Protein AF-A0A7W1DJT9-F1 (afdb_monomer_lite)

Sequence (44 aa):
MGIRGVMLDLDGTLYVGREPVAGARETIETLEASGLVVRYVTNT

pLDDT: mean 96.43, std 4.53, range [70.56, 98.5]

Foldseek 3Di:
DDQQADEFEPDPTQADPPGGDPCSVVVVVVCVVVNHHYHYDYPD

Radius of gyration: 11.22 Å; chains: 1; bounding box: 32×13×27 Å

Secondary structure (DSSP, 8-state):
----EEEE-SBTTTEETTEEPTTHHHHHHHHHHTTPEEEE----

Structure (mmCIF, N/CA/C/O backbone):
data_AF-A0A7W1DJT9-F1
#
_entry.id   AF-A0A7W1DJT9-F1
#
loop_
_atom_site.group_PDB
_atom_site.id
_atom_site.type_symbol
_atom_site.label_atom_id
_atom_site.label_alt_id
_atom_site.label_comp_id
_atom_site.label_asym_id
_atom_sit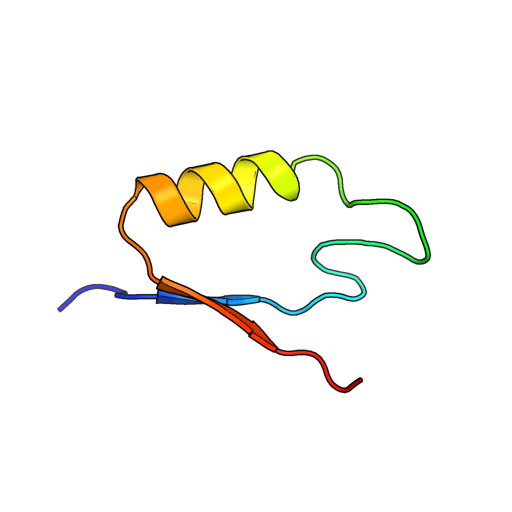e.label_entity_id
_atom_site.label_seq_id
_atom_site.pdbx_PDB_ins_code
_atom_site.Cartn_x
_atom_site.Cartn_y
_atom_site.Cartn_z
_atom_site.occupancy
_atom_site.B_iso_or_equiv
_atom_site.auth_seq_id
_atom_site.auth_comp_id
_atom_site.auth_asym_id
_atom_site.auth_atom_id
_atom_site.pdbx_PDB_model_num
ATOM 1 N N . MET A 1 1 ? -21.729 7.775 8.617 1.00 70.56 1 MET A N 1
ATOM 2 C CA . MET A 1 1 ? -21.228 6.670 7.769 1.00 70.56 1 MET A CA 1
ATOM 3 C C . MET A 1 1 ? -19.783 6.980 7.425 1.00 70.56 1 MET A C 1
ATOM 5 O O . MET A 1 1 ? -19.534 8.089 6.978 1.00 70.56 1 MET A O 1
ATOM 9 N N . GLY A 1 2 ? -18.853 6.068 7.713 1.00 90.31 2 GLY A N 1
ATOM 10 C CA . GLY A 1 2 ? -17.427 6.230 7.402 1.00 90.31 2 GLY A CA 1
ATOM 11 C C . GLY A 1 2 ? -16.998 5.373 6.212 1.00 90.31 2 GLY A C 1
ATOM 12 O O . GLY A 1 2 ? -17.761 4.518 5.752 1.00 90.31 2 GLY A O 1
ATOM 13 N N . ILE A 1 3 ? -15.774 5.596 5.738 1.00 95.50 3 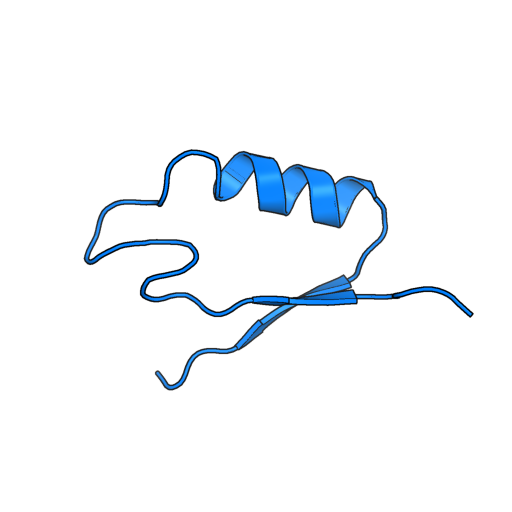ILE A N 1
ATOM 14 C CA . ILE A 1 3 ? -15.125 4.728 4.750 1.0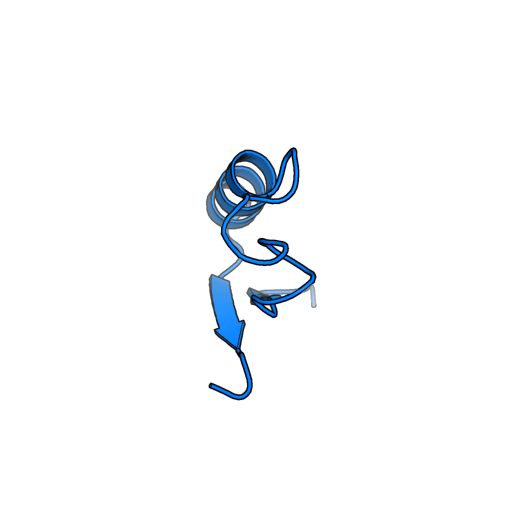0 95.50 3 ILE A CA 1
ATOM 15 C C . ILE A 1 3 ? -14.970 3.333 5.371 1.00 95.50 3 ILE A C 1
ATOM 17 O O . ILE A 1 3 ? -14.559 3.214 6.522 1.00 95.50 3 ILE A O 1
ATOM 21 N N . ARG A 1 4 ? -15.344 2.282 4.629 1.00 96.50 4 ARG A N 1
ATOM 22 C CA . ARG A 1 4 ? -15.260 0.879 5.092 1.00 96.50 4 ARG A CA 1
ATOM 23 C C . ARG A 1 4 ? -14.214 0.042 4.357 1.00 96.50 4 ARG A C 1
ATOM 25 O O . ARG A 1 4 ? -13.993 -1.113 4.705 1.00 96.50 4 ARG A O 1
ATOM 32 N N . GLY A 1 5 ? -13.596 0.606 3.331 1.00 97.50 5 GLY A N 1
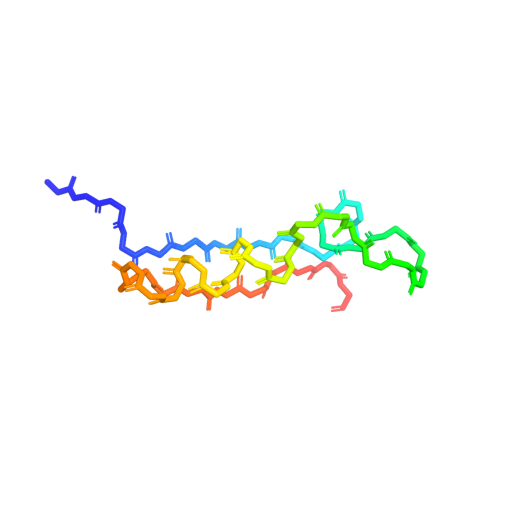ATOM 33 C CA . GLY A 1 5 ? -12.560 -0.056 2.560 1.00 97.50 5 GLY A CA 1
ATOM 34 C C . GLY A 1 5 ? -11.954 0.872 1.523 1.00 97.50 5 GLY A C 1
ATOM 35 O O . GLY A 1 5 ? -12.499 1.942 1.244 1.00 97.50 5 GLY A O 1
ATOM 36 N N . VAL A 1 6 ? -10.833 0.438 0.965 1.00 97.81 6 VAL A N 1
ATOM 37 C CA . VAL A 1 6 ? -10.076 1.144 -0.066 1.00 97.81 6 VAL A CA 1
ATOM 38 C C . VAL A 1 6 ? -9.705 0.170 -1.179 1.00 97.81 6 VAL A C 1
ATOM 40 O O . VAL A 1 6 ? -9.387 -0.995 -0.931 1.00 97.81 6 VAL A O 1
ATOM 43 N N . MET A 1 7 ? -9.779 0.655 -2.414 1.00 98.25 7 MET A N 1
ATOM 44 C CA . MET A 1 7 ? -9.276 -0.039 -3.593 1.00 98.25 7 MET A CA 1
ATOM 45 C C . MET A 1 7 ? -8.008 0.683 -4.042 1.00 98.25 7 MET A C 1
ATOM 47 O O . MET A 1 7 ? -8.051 1.890 -4.271 1.00 98.25 7 MET A O 1
ATOM 51 N N . LEU A 1 8 ? -6.895 -0.039 -4.105 1.00 98.12 8 LEU A N 1
ATOM 52 C CA . LEU A 1 8 ? -5.585 0.499 -4.454 1.00 98.12 8 LEU A CA 1
ATOM 53 C C . LEU A 1 8 ? -5.180 0.003 -5.839 1.00 98.12 8 LEU A C 1
ATOM 55 O O . LEU A 1 8 ? -5.318 -1.187 -6.131 1.00 98.12 8 LEU A O 1
ATOM 59 N N . ASP A 1 9 ? -4.661 0.905 -6.664 1.00 97.62 9 ASP A N 1
ATOM 60 C CA . ASP A 1 9 ? -3.929 0.510 -7.866 1.00 97.62 9 ASP A CA 1
ATOM 61 C C . ASP A 1 9 ? -2.564 -0.084 -7.488 1.00 97.62 9 ASP A C 1
ATOM 63 O O . ASP A 1 9 ? -2.118 0.007 -6.342 1.00 97.62 9 ASP A O 1
ATOM 67 N N . LEU A 1 10 ? -1.923 -0.744 -8.447 1.00 97.06 10 LEU A N 1
ATOM 68 C CA . LEU A 1 10 ? -0.630 -1.385 -8.290 1.00 97.06 10 LEU A CA 1
ATOM 69 C C . LEU A 1 10 ? 0.492 -0.548 -8.917 1.00 97.06 10 LEU A C 1
ATOM 71 O O . LEU A 1 10 ? 1.342 -0.033 -8.187 1.00 97.06 10 LEU A O 1
ATOM 75 N N . ASP A 1 11 ? 0.490 -0.393 -10.241 1.00 96.88 11 ASP A N 1
ATOM 76 C CA . ASP A 1 11 ? 1.571 0.282 -10.966 1.00 96.88 11 ASP A CA 1
ATOM 77 C C . ASP A 1 11 ? 1.531 1.800 -10.736 1.00 96.88 11 ASP A C 1
ATOM 79 O O . ASP A 1 11 ? 0.482 2.436 -10.787 1.00 96.88 11 ASP A O 1
ATOM 83 N N . GLY A 1 12 ? 2.671 2.391 -10.385 1.00 95.69 12 GLY A N 1
ATOM 84 C CA . GLY A 1 12 ? 2.776 3.793 -9.976 1.00 95.69 12 GLY A CA 1
ATOM 85 C C . GLY A 1 12 ? 2.192 4.118 -8.594 1.00 95.69 12 GLY A C 1
ATOM 86 O O . GLY A 1 12 ? 2.354 5.248 -8.134 1.00 95.69 12 GLY A O 1
ATOM 87 N N . THR A 1 13 ? 1.553 3.154 -7.918 1.00 97.25 13 THR A N 1
ATOM 88 C CA . THR A 1 13 ? 0.936 3.342 -6.591 1.00 97.25 13 THR A CA 1
ATOM 89 C C . THR A 1 13 ? 1.652 2.537 -5.508 1.00 97.25 13 THR A C 1
ATOM 91 O O . THR A 1 13 ? 2.136 3.111 -4.535 1.00 97.25 13 THR A O 1
ATOM 94 N N . LEU A 1 14 ? 1.746 1.214 -5.663 1.00 97.88 14 LEU A N 1
ATOM 95 C CA . LEU A 1 14 ? 2.416 0.328 -4.701 1.00 97.88 14 LEU A CA 1
ATOM 96 C C . LEU A 1 14 ? 3.811 -0.092 -5.164 1.00 97.88 14 LEU A C 1
ATOM 98 O O . LEU A 1 14 ? 4.658 -0.427 -4.335 1.00 97.88 14 LEU A O 1
ATOM 102 N N . TYR A 1 15 ? 4.074 -0.047 -6.467 1.00 97.56 15 TYR A N 1
ATOM 103 C CA . TYR A 1 15 ? 5.399 -0.250 -7.043 1.00 97.56 15 TYR A CA 1
ATOM 104 C C . TYR A 1 15 ? 5.611 0.644 -8.265 1.00 97.56 15 TYR A C 1
ATOM 106 O O . TYR A 1 15 ? 4.658 1.110 -8.881 1.00 97.56 15 TYR A O 1
ATOM 114 N N . VAL A 1 16 ? 6.873 0.849 -8.636 1.00 97.12 16 VAL A N 1
ATOM 115 C CA . VAL A 1 16 ? 7.277 1.422 -9.924 1.00 97.12 16 VAL A CA 1
ATOM 116 C C . VAL A 1 16 ? 8.200 0.419 -10.608 1.00 97.12 16 VAL A C 1
ATOM 118 O O . VAL A 1 16 ? 9.304 0.133 -10.137 1.00 97.12 16 VAL A O 1
ATOM 121 N N . GLY A 1 17 ? 7.739 -0.164 -11.716 1.00 94.19 17 GLY A N 1
ATOM 122 C CA . GLY A 1 17 ? 8.448 -1.260 -12.375 1.00 94.19 17 GLY A CA 1
ATOM 123 C C . GLY A 1 17 ? 8.517 -2.507 -11.487 1.00 94.19 17 GLY A C 1
ATOM 124 O O . GLY A 1 17 ? 7.530 -3.218 -11.341 1.00 94.19 17 GLY A O 1
ATOM 125 N N . ARG A 1 18 ? 9.693 -2.802 -10.917 1.00 94.62 18 ARG A N 1
ATOM 126 C CA . ARG A 1 18 ? 9.900 -3.941 -9.995 1.00 94.62 18 ARG A CA 1
ATOM 127 C C . ARG A 1 18 ? 10.171 -3.525 -8.552 1.00 94.62 18 ARG A C 1
ATOM 129 O O . ARG A 1 18 ? 10.296 -4.392 -7.693 1.00 94.62 18 ARG A O 1
ATOM 136 N N . GLU A 1 19 ? 10.251 -2.225 -8.298 1.00 97.94 19 GLU A N 1
ATOM 137 C CA . GLU A 1 19 ? 10.617 -1.688 -6.995 1.00 97.94 19 GLU A CA 1
ATOM 138 C C . GLU A 1 19 ? 9.363 -1.233 -6.244 1.00 97.94 19 GLU A C 1
ATOM 140 O O . GLU A 1 19 ? 8.585 -0.443 -6.789 1.00 97.94 19 GLU A O 1
ATOM 145 N N . PRO A 1 20 ? 9.136 -1.694 -5.004 1.00 98.00 20 PRO A N 1
ATOM 146 C CA . PRO A 1 20 ? 8.068 -1.168 -4.167 1.00 98.00 20 PRO A CA 1
ATOM 147 C C . PRO A 1 20 ? 8.229 0.336 -3.927 1.00 98.00 20 PRO A C 1
ATOM 149 O O . PRO A 1 20 ? 9.336 0.832 -3.710 1.00 98.00 20 PRO A O 1
ATOM 152 N N . VAL A 1 21 ? 7.110 1.058 -3.892 1.00 98.25 21 VAL A N 1
ATOM 153 C CA . VAL A 1 21 ? 7.101 2.441 -3.408 1.00 98.25 21 VAL A CA 1
ATOM 154 C C . VAL A 1 21 ? 7.413 2.427 -1.909 1.00 98.25 21 VAL A C 1
ATOM 156 O O . VAL A 1 21 ? 6.881 1.609 -1.155 1.00 98.25 21 VAL A O 1
ATOM 159 N N . ALA A 1 22 ? 8.292 3.326 -1.462 1.00 98.25 22 ALA A N 1
ATOM 160 C CA . ALA A 1 22 ? 8.649 3.433 -0.050 1.00 98.25 22 ALA A CA 1
ATOM 161 C C . ALA A 1 22 ? 7.396 3.688 0.807 1.00 98.25 22 ALA A C 1
ATOM 163 O O . ALA A 1 22 ? 6.607 4.582 0.505 1.00 98.25 22 ALA A O 1
ATOM 164 N N . GLY A 1 23 ? 7.207 2.903 1.869 1.00 98.06 23 GLY A N 1
ATOM 165 C CA . GLY A 1 23 ? 6.027 3.001 2.730 1.00 98.06 23 GLY A CA 1
ATOM 166 C C . GLY A 1 23 ? 4.798 2.235 2.228 1.00 98.06 23 GLY A C 1
ATOM 167 O O . GLY A 1 23 ? 3.789 2.205 2.933 1.00 98.06 23 GLY A O 1
ATOM 168 N N . ALA A 1 24 ? 4.826 1.627 1.033 1.00 98.06 24 ALA A N 1
ATOM 169 C CA . ALA A 1 24 ? 3.661 0.931 0.478 1.00 98.06 24 ALA A CA 1
ATOM 170 C C . ALA A 1 24 ? 3.215 -0.240 1.364 1.00 98.06 24 ALA A C 1
ATOM 172 O O . ALA A 1 24 ? 2.026 -0.389 1.648 1.00 98.06 24 ALA A O 1
ATOM 173 N N . ARG A 1 25 ? 4.169 -1.042 1.847 1.00 97.75 25 ARG A N 1
ATOM 174 C CA . ARG A 1 25 ? 3.895 -2.185 2.726 1.00 97.75 25 ARG A CA 1
ATOM 175 C C . ARG A 1 25 ? 3.304 -1.728 4.057 1.00 97.75 25 ARG A C 1
ATOM 177 O O . ARG A 1 25 ? 2.243 -2.195 4.450 1.00 97.75 25 ARG A O 1
ATOM 184 N N . GLU A 1 26 ? 3.964 -0.778 4.703 1.00 98.50 26 GLU A N 1
ATOM 185 C CA . GLU A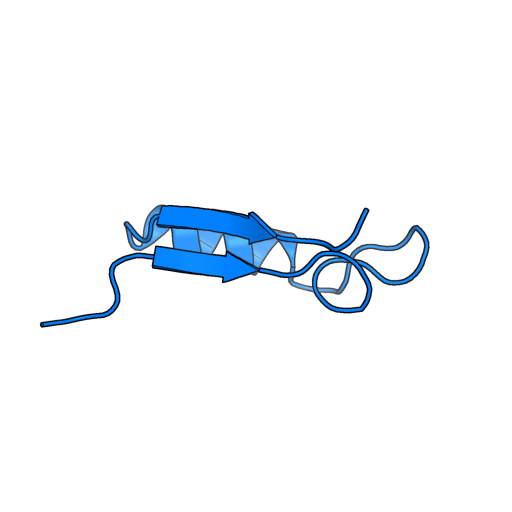 1 26 ? 3.587 -0.228 6.002 1.00 98.50 26 GLU A CA 1
ATOM 186 C C . GLU A 1 26 ? 2.210 0.449 5.940 1.00 98.50 26 GLU A C 1
ATOM 188 O O . GLU A 1 26 ? 1.417 0.372 6.880 1.00 98.50 26 GLU A O 1
ATOM 193 N N . THR A 1 27 ? 1.893 1.079 4.806 1.00 98.19 27 THR A N 1
ATOM 194 C CA . THR A 1 27 ? 0.581 1.684 4.554 1.00 98.19 27 THR A CA 1
ATOM 195 C C . THR A 1 27 ? -0.509 0.622 4.461 1.00 98.19 27 THR A C 1
ATOM 197 O O . THR A 1 27 ? -1.549 0.779 5.095 1.00 98.19 27 THR A O 1
ATOM 200 N N . ILE A 1 28 ? -0.285 -0.466 3.717 1.00 98.19 28 ILE A N 1
ATOM 201 C CA . ILE A 1 28 ? -1.246 -1.577 3.625 1.00 98.19 28 ILE A CA 1
ATOM 202 C C . ILE A 1 28 ? -1.486 -2.180 5.011 1.00 98.19 28 ILE A C 1
ATOM 204 O O . ILE A 1 28 ? -2.636 -2.301 5.424 1.00 98.19 28 ILE A O 1
ATOM 208 N N . GLU A 1 29 ? -0.417 -2.467 5.757 1.00 98.38 29 GLU A N 1
ATOM 209 C CA . GLU A 1 29 ? -0.502 -3.002 7.121 1.00 98.38 29 GLU A CA 1
ATOM 210 C C . GLU A 1 29 ? -1.300 -2.068 8.045 1.00 98.38 29 GLU A C 1
ATOM 212 O O . GLU A 1 29 ? -2.164 -2.513 8.799 1.00 98.38 29 GLU A O 1
ATOM 217 N N . THR A 1 30 ? -1.078 -0.755 7.938 1.00 98.38 30 THR A N 1
ATOM 218 C CA . THR A 1 30 ? -1.824 0.256 8.703 1.00 98.38 30 THR A CA 1
ATOM 219 C C . THR A 1 30 ? -3.307 0.291 8.317 1.00 98.38 30 THR A C 1
ATOM 221 O O . THR A 1 30 ? -4.176 0.384 9.188 1.00 98.38 30 THR A O 1
ATOM 224 N N . LEU A 1 31 ? -3.621 0.203 7.021 1.00 97.81 31 LEU A N 1
ATOM 225 C CA . LEU A 1 31 ? -4.997 0.197 6.519 1.00 97.81 31 LEU A CA 1
ATOM 226 C C . LEU A 1 31 ? -5.749 -1.054 6.987 1.00 97.81 31 LEU A C 1
ATOM 228 O O . LEU A 1 31 ? -6.861 -0.938 7.503 1.00 97.81 31 LEU A O 1
ATOM 232 N N . GLU A 1 32 ? -5.134 -2.229 6.881 1.00 96.94 32 GLU A N 1
ATOM 233 C CA . GLU A 1 32 ? -5.714 -3.485 7.361 1.00 96.94 32 GLU A CA 1
ATOM 234 C C . GLU A 1 32 ? -5.910 -3.465 8.884 1.00 96.94 32 GLU A C 1
ATOM 236 O O . GLU A 1 32 ? -6.996 -3.790 9.371 1.00 96.94 32 GLU A O 1
ATOM 241 N N . ALA A 1 33 ? -4.915 -2.989 9.641 1.00 98.19 33 ALA A N 1
ATOM 242 C CA . ALA A 1 33 ? -5.004 -2.850 11.096 1.00 98.19 33 ALA A CA 1
ATOM 243 C C . ALA A 1 33 ? -6.093 -1.858 11.544 1.00 98.19 33 ALA A C 1
ATOM 245 O O . ALA A 1 33 ? -6.659 -2.007 12.628 1.00 98.19 33 ALA A O 1
ATOM 246 N N . SER A 1 34 ? -6.433 -0.871 10.709 1.00 97.12 34 SER A N 1
ATOM 247 C CA . SER A 1 34 ? -7.536 0.067 10.966 1.00 97.12 34 SER A CA 1
ATOM 248 C C . SER A 1 34 ? -8.934 -0.538 10.757 1.00 97.12 34 SER A C 1
ATOM 250 O O . SER A 1 34 ? -9.941 0.119 11.025 1.00 97.12 34 SER A O 1
ATOM 252 N N . GLY A 1 35 ? -9.015 -1.787 10.286 1.00 97.00 35 GLY A N 1
ATOM 253 C CA . GLY A 1 35 ? -10.271 -2.482 10.007 1.00 97.00 35 G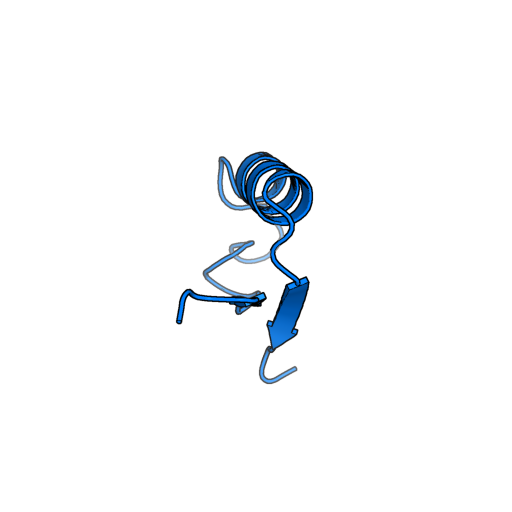LY A CA 1
ATOM 254 C C . GLY A 1 35 ? -10.887 -2.133 8.650 1.00 97.00 35 GLY A C 1
ATOM 255 O O . GLY A 1 35 ? -12.036 -2.497 8.388 1.00 97.00 35 GLY A O 1
ATOM 256 N N . LEU A 1 36 ? -10.150 -1.434 7.780 1.00 98.12 36 LEU A N 1
ATOM 257 C CA . LEU A 1 36 ? -10.573 -1.190 6.407 1.00 98.12 36 LEU A CA 1
ATOM 258 C C . LEU A 1 36 ? -10.364 -2.445 5.563 1.00 98.12 36 LEU A C 1
ATOM 260 O O . LEU A 1 36 ? -9.312 -3.077 5.591 1.00 98.12 36 LEU A O 1
ATOM 264 N N . VAL A 1 37 ? -11.358 -2.771 4.739 1.00 98.19 37 VAL A N 1
ATOM 265 C CA . VAL A 1 37 ? -11.182 -3.789 3.702 1.00 98.19 37 VAL A CA 1
ATOM 266 C C . VAL A 1 37 ? -10.261 -3.228 2.618 1.00 98.19 37 VAL A C 1
ATOM 268 O O . VAL A 1 37 ? -10.629 -2.266 1.944 1.00 98.19 37 VAL A O 1
ATOM 271 N N . VAL A 1 38 ? -9.093 -3.839 2.422 1.00 98.31 38 VAL A N 1
ATOM 272 C CA . VAL A 1 38 ? -8.162 -3.494 1.338 1.00 98.31 38 VAL A CA 1
ATOM 273 C C . VAL A 1 38 ? -8.398 -4.421 0.147 1.00 98.31 38 VAL A C 1
ATOM 275 O O . VAL A 1 38 ? -8.518 -5.639 0.297 1.00 98.31 38 VAL A O 1
ATOM 278 N N . ARG A 1 39 ? -8.499 -3.850 -1.055 1.00 98.25 39 ARG A N 1
ATOM 279 C CA . ARG A 1 39 ? -8.536 -4.586 -2.326 1.00 98.25 39 ARG A CA 1
ATOM 280 C C . ARG A 1 39 ? -7.584 -3.946 -3.320 1.00 98.25 39 ARG A C 1
ATOM 282 O O . ARG A 1 39 ? -7.411 -2.733 -3.312 1.00 98.25 39 ARG A O 1
ATOM 289 N N . TYR A 1 40 ? -7.033 -4.760 -4.208 1.00 97.69 40 TYR A N 1
ATOM 290 C CA . TYR A 1 40 ? -6.205 -4.287 -5.309 1.00 97.69 40 TYR A CA 1
ATOM 291 C C . TYR A 1 40 ? -7.028 -4.280 -6.593 1.00 97.69 40 TYR A C 1
ATOM 293 O O . TYR A 1 40 ? -7.727 -5.253 -6.882 1.00 97.69 40 TYR A O 1
ATOM 301 N N . VAL A 1 41 ? -6.968 -3.179 -7.335 1.00 97.88 41 VAL A N 1
ATOM 302 C CA . VAL A 1 41 ? -7.616 -3.020 -8.638 1.00 97.88 41 VAL A CA 1
ATOM 303 C C . VAL A 1 41 ? -6.596 -2.432 -9.580 1.00 97.88 41 VAL A C 1
ATOM 305 O O . VAL A 1 41 ? -6.257 -1.262 -9.471 1.00 97.88 41 VAL A O 1
ATOM 308 N N . THR A 1 42 ? -6.132 -3.247 -10.511 1.00 96.81 42 THR A N 1
ATOM 309 C CA . THR A 1 42 ? -5.248 -2.808 -11.579 1.00 96.81 42 THR A CA 1
ATOM 310 C C . THR A 1 42 ? -5.830 -3.244 -12.916 1.00 96.81 42 THR A C 1
ATOM 312 O O . THR A 1 42 ? -6.691 -4.122 -12.970 1.00 96.81 42 THR A O 1
ATOM 315 N N . ASN A 1 43 ? -5.373 -2.629 -13.999 1.00 96.12 43 ASN A N 1
ATOM 316 C CA . ASN A 1 43 ? -5.848 -2.925 -15.351 1.00 96.12 43 ASN A CA 1
ATOM 317 C C . ASN A 1 43 ? -5.156 -4.147 -15.988 1.00 96.12 43 ASN A C 1
ATOM 319 O O . ASN A 1 43 ? -5.271 -4.336 -17.198 1.00 96.12 43 ASN A O 1
ATOM 323 N N . THR A 1 44 ? -4.420 -4.934 -15.196 1.00 85.94 44 THR A N 1
ATOM 324 C CA . THR A 1 44 ? -3.627 -6.091 -15.646 1.00 85.94 44 THR A CA 1
ATOM 325 C C . THR A 1 44 ? -4.221 -7.396 -15.140 1.00 85.94 44 THR A C 1
ATOM 327 O O . THR A 1 44 ? -4.714 -7.403 -13.989 1.00 85.94 44 THR A O 1
#